Protein AF-M3TIK1-F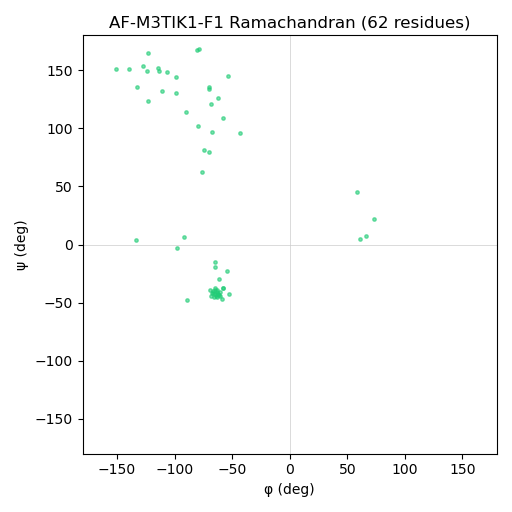1 (afdb_monomer)

Structure (mmCIF, N/CA/C/O backbone):
data_AF-M3TIK1-F1
#
_entry.id   AF-M3TIK1-F1
#
loop_
_atom_site.group_PDB
_atom_site.id
_atom_site.type_symbol
_atom_site.label_atom_id
_atom_site.label_alt_id
_atom_site.label_comp_id
_atom_site.label_asym_id
_atom_site.label_entity_id
_atom_site.label_seq_id
_atom_site.pdbx_PDB_ins_code
_atom_site.Cartn_x
_atom_site.Cartn_y
_atom_site.Cartn_z
_atom_site.occupancy
_atom_site.B_iso_or_equiv
_atom_site.auth_seq_id
_atom_site.auth_comp_id
_atom_site.auth_asym_id
_atom_site.auth_atom_id
_atom_site.pdbx_PDB_model_num
ATOM 1 N N . MET A 1 1 ? 12.848 19.194 -23.033 1.00 37.00 1 MET A N 1
ATOM 2 C CA . MET A 1 1 ? 12.835 17.732 -22.805 1.00 37.00 1 MET A CA 1
ATOM 3 C C . MET A 1 1 ? 12.820 17.487 -21.306 1.00 37.00 1 MET A C 1
ATOM 5 O O . MET A 1 1 ? 13.843 17.646 -20.656 1.00 37.00 1 MET A O 1
ATOM 9 N N . SER A 1 2 ? 11.644 17.222 -20.741 1.00 42.75 2 SER A N 1
ATOM 10 C CA . SER A 1 2 ? 11.462 16.890 -19.327 1.00 42.75 2 SER A CA 1
ATOM 11 C C . SER A 1 2 ? 11.815 15.420 -19.114 1.00 42.75 2 SER A C 1
ATOM 13 O O . SER A 1 2 ? 11.041 14.532 -19.458 1.00 42.75 2 SER A O 1
ATOM 15 N N . PHE A 1 3 ? 13.007 15.162 -18.579 1.00 47.16 3 PHE A N 1
ATOM 16 C CA . PHE A 1 3 ? 13.386 13.843 -18.084 1.00 47.16 3 PHE A CA 1
ATOM 17 C C . PHE A 1 3 ? 12.530 13.530 -16.852 1.00 47.16 3 PHE A C 1
ATOM 19 O O . PHE A 1 3 ? 12.834 13.971 -15.746 1.00 47.16 3 PHE A O 1
ATOM 26 N N . THR A 1 4 ? 11.435 12.794 -17.032 1.00 48.41 4 THR A N 1
ATOM 27 C CA . THR A 1 4 ? 10.696 12.192 -15.920 1.00 48.41 4 THR A CA 1
ATOM 28 C C . THR A 1 4 ? 11.508 11.009 -15.416 1.00 48.41 4 THR A C 1
ATOM 30 O O . THR A 1 4 ? 11.295 9.865 -15.808 1.00 48.41 4 THR A O 1
ATOM 33 N N . PHE A 1 5 ? 12.502 11.302 -14.582 1.00 46.59 5 PHE A N 1
ATOM 34 C CA . PHE A 1 5 ? 13.204 10.301 -13.797 1.00 46.59 5 PHE A CA 1
ATOM 35 C C . PHE A 1 5 ? 12.220 9.806 -12.727 1.00 46.59 5 PHE A C 1
ATOM 37 O O . PHE A 1 5 ? 12.238 10.256 -11.585 1.00 46.59 5 PHE A O 1
ATOM 44 N N . THR A 1 6 ? 11.296 8.913 -13.094 1.00 54.16 6 THR A N 1
ATOM 45 C CA . THR A 1 6 ? 10.512 8.134 -12.127 1.00 54.16 6 THR A CA 1
ATOM 46 C C . THR A 1 6 ? 11.415 7.037 -11.581 1.00 54.16 6 THR A C 1
ATOM 48 O O . THR A 1 6 ? 11.216 5.843 -11.778 1.00 54.16 6 THR A O 1
ATOM 51 N N . SER A 1 7 ? 12.488 7.460 -10.913 1.00 46.47 7 SER A N 1
ATOM 52 C CA . SER A 1 7 ? 13.278 6.594 -10.059 1.00 46.47 7 SER A CA 1
ATOM 53 C C . SER A 1 7 ? 12.348 6.026 -9.005 1.00 46.47 7 SER A C 1
ATOM 55 O O . SER A 1 7 ? 11.875 6.741 -8.120 1.00 46.47 7 SER A O 1
ATOM 57 N N . TYR A 1 8 ? 12.087 4.734 -9.150 1.00 53.09 8 TYR A N 1
ATOM 58 C CA . TYR A 1 8 ? 11.478 3.853 -8.176 1.00 53.09 8 TYR A CA 1
ATOM 59 C C . TYR A 1 8 ? 12.085 4.130 -6.793 1.00 53.09 8 TYR A C 1
ATOM 61 O O . TYR A 1 8 ? 13.177 3.660 -6.476 1.00 53.09 8 TYR A O 1
ATOM 69 N N . HIS A 1 9 ? 11.424 4.956 -5.980 1.00 54.97 9 HIS A N 1
ATOM 70 C CA . HIS A 1 9 ? 11.922 5.273 -4.651 1.00 54.97 9 HIS A CA 1
ATOM 71 C C . HIS A 1 9 ? 11.339 4.249 -3.673 1.00 54.97 9 HIS A C 1
ATOM 73 O O . HIS A 1 9 ? 10.129 4.275 -3.432 1.00 54.97 9 HIS A O 1
ATOM 79 N N . PRO A 1 10 ? 12.153 3.374 -3.053 1.00 54.41 10 PRO A N 1
ATOM 80 C CA . PRO A 1 10 ? 11.682 2.472 -1.996 1.00 54.41 10 PRO A CA 1
ATOM 81 C C . PRO A 1 10 ? 10.990 3.224 -0.841 1.00 54.41 10 PRO A C 1
ATOM 83 O O . PRO A 1 10 ? 10.110 2.671 -0.185 1.00 54.41 10 PRO A O 1
ATOM 86 N N . LEU A 1 11 ? 11.296 4.518 -0.675 1.00 59.22 11 LEU A N 1
ATOM 87 C CA . LEU A 1 11 ? 10.612 5.436 0.240 1.00 59.22 11 LEU A CA 1
ATOM 88 C C . LEU A 1 11 ? 9.098 5.553 -0.035 1.00 59.22 11 LEU A C 1
ATOM 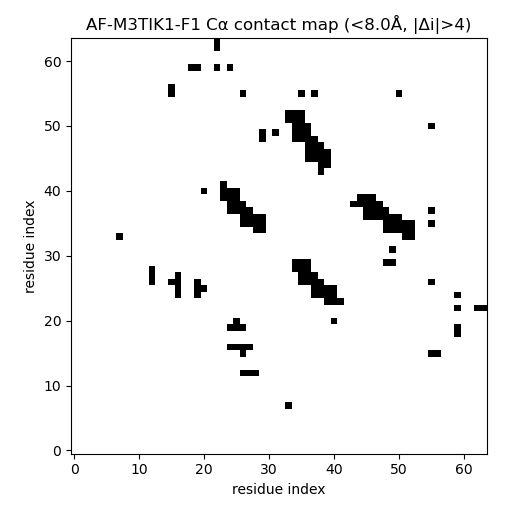90 O O . LEU A 1 11 ? 8.309 5.583 0.906 1.00 59.22 11 LEU A O 1
ATOM 94 N N . VAL A 1 12 ? 8.666 5.544 -1.304 1.00 74.94 12 VAL A N 1
ATOM 95 C CA . VAL A 1 12 ? 7.249 5.720 -1.677 1.00 74.94 12 VAL A CA 1
ATOM 96 C C . VAL A 1 12 ? 6.411 4.521 -1.234 1.00 74.94 12 VAL A C 1
ATOM 98 O O . VAL A 1 12 ? 5.343 4.694 -0.647 1.00 74.94 12 VAL A O 1
ATOM 101 N N . LEU A 1 13 ? 6.898 3.294 -1.450 1.00 76.25 13 LEU A N 1
ATOM 102 C CA . LEU A 1 13 ? 6.182 2.087 -1.031 1.00 76.25 13 LEU A CA 1
ATOM 103 C C . LEU A 1 13 ? 6.045 2.020 0.493 1.00 76.25 13 LEU A C 1
ATOM 105 O O . LEU A 1 13 ? 4.968 1.691 0.992 1.00 76.25 13 LEU A O 1
ATOM 109 N N . GLU A 1 14 ? 7.113 2.319 1.236 1.00 78.50 14 GLU A N 1
ATOM 110 C CA . GLU A 1 14 ? 7.066 2.308 2.699 1.00 78.50 14 GLU A CA 1
ATOM 111 C C . GLU A 1 14 ? 6.058 3.317 3.246 1.00 78.50 14 GLU A C 1
ATOM 113 O O . GLU A 1 14 ? 5.275 2.978 4.138 1.00 78.50 14 GLU A O 1
ATOM 118 N N . ASP A 1 15 ? 6.026 4.527 2.690 1.00 82.88 15 ASP A N 1
ATOM 119 C CA . ASP A 1 15 ? 5.091 5.567 3.108 1.00 82.88 15 ASP A CA 1
ATOM 120 C C . ASP A 1 15 ? 3.640 5.210 2.772 1.00 82.88 15 ASP A C 1
ATOM 122 O O . ASP A 1 15 ? 2.745 5.385 3.611 1.00 82.88 15 ASP A O 1
ATOM 126 N N . LEU A 1 16 ? 3.390 4.644 1.587 1.00 79.62 16 LEU A N 1
ATOM 127 C CA . LEU A 1 16 ? 2.071 4.128 1.212 1.00 79.62 16 LEU A CA 1
ATOM 128 C C . LEU A 1 16 ? 1.645 2.986 2.137 1.00 79.62 16 LEU A C 1
ATOM 130 O O . LEU A 1 16 ? 0.506 2.966 2.598 1.00 79.62 16 LEU A O 1
ATOM 134 N N . ASN A 1 17 ? 2.553 2.069 2.474 1.00 84.69 17 ASN A N 1
ATOM 135 C CA . ASN A 1 17 ? 2.257 0.943 3.355 1.00 84.69 17 ASN A CA 1
ATOM 136 C C . ASN A 1 17 ? 2.009 1.405 4.800 1.00 84.69 17 ASN A C 1
ATOM 138 O O . ASN A 1 17 ? 1.080 0.926 5.446 1.00 84.69 17 ASN A O 1
ATOM 142 N N . LYS A 1 18 ? 2.769 2.387 5.309 1.00 85.06 18 LYS A N 1
ATOM 143 C CA . LYS A 1 18 ? 2.522 3.015 6.621 1.00 85.06 18 LYS A CA 1
ATOM 144 C C . LYS A 1 18 ? 1.146 3.683 6.672 1.00 85.06 18 LYS A C 1
ATOM 146 O O . LYS A 1 18 ? 0.424 3.503 7.653 1.00 85.06 18 LYS A O 1
ATOM 151 N N . LYS A 1 19 ? 0.759 4.427 5.629 1.00 83.19 19 LYS A N 1
ATOM 152 C CA . LYS A 1 19 ? -0.574 5.052 5.528 1.00 83.19 19 LYS A CA 1
ATOM 153 C C . LYS A 1 19 ? -1.683 4.004 5.425 1.00 83.19 19 LYS A C 1
ATOM 155 O O . LYS A 1 19 ? -2.668 4.092 6.152 1.00 83.19 19 LYS A O 1
ATOM 160 N N . ALA A 1 20 ? -1.498 2.991 4.586 1.00 85.25 20 ALA A N 1
ATOM 161 C CA . ALA A 1 20 ? -2.451 1.905 4.396 1.00 85.25 20 ALA A CA 1
ATOM 162 C C . ALA A 1 20 ? -2.663 1.084 5.672 1.00 85.25 20 ALA A C 1
ATOM 164 O O . ALA A 1 20 ? -3.805 0.786 6.011 1.00 85.25 20 ALA A O 1
ATOM 165 N N . LYS A 1 21 ? -1.599 0.787 6.431 1.00 84.31 21 LYS A N 1
ATOM 166 C CA . LYS A 1 21 ? -1.696 0.048 7.700 1.00 84.31 21 LYS A CA 1
ATOM 167 C C . LYS A 1 21 ? -2.608 0.745 8.706 1.00 84.31 21 LYS A C 1
ATOM 169 O O . LYS A 1 21 ? -3.374 0.063 9.380 1.00 84.31 21 LYS A O 1
ATOM 174 N N . LYS A 1 22 ? -2.589 2.084 8.763 1.00 83.38 22 LYS A N 1
ATOM 175 C CA . LYS A 1 22 ? -3.516 2.864 9.606 1.00 83.38 22 LYS A CA 1
ATOM 176 C C . LYS A 1 22 ? -4.984 2.659 9.212 1.00 83.38 22 LYS A C 1
ATOM 178 O O . LYS A 1 22 ? -5.843 2.708 10.080 1.00 83.38 22 LYS A O 1
ATOM 183 N N . ALA A 1 23 ? -5.254 2.386 7.937 1.00 81.19 23 ALA A N 1
ATOM 184 C CA . ALA A 1 23 ? -6.577 2.058 7.404 1.00 81.19 23 ALA A CA 1
ATOM 185 C C . ALA A 1 23 ? -6.876 0.537 7.389 1.00 81.19 23 ALA A C 1
ATOM 187 O O . ALA A 1 23 ? -7.879 0.101 6.826 1.00 81.19 23 ALA A O 1
ATOM 188 N N . GLY A 1 24 ? -6.006 -0.307 7.962 1.00 83.94 24 GLY A N 1
ATOM 189 C CA . GLY A 1 24 ? -6.161 -1.769 7.938 1.00 83.94 24 GLY A CA 1
ATOM 190 C C . GLY A 1 24 ? -5.864 -2.415 6.577 1.00 83.94 24 GLY A C 1
ATOM 191 O O . GLY A 1 24 ? -6.332 -3.524 6.293 1.00 83.94 24 GLY A O 1
ATOM 192 N N . LEU A 1 25 ? -5.090 -1.731 5.733 1.00 87.56 25 LEU A N 1
ATOM 193 C CA . LEU A 1 25 ? -4.714 -2.132 4.379 1.00 87.56 25 LEU A CA 1
ATOM 194 C C . LEU A 1 25 ? -3.202 -2.397 4.272 1.00 87.56 25 LEU A C 1
ATOM 196 O O . LEU A 1 25 ? -2.396 -1.837 5.008 1.00 87.56 25 LEU A O 1
ATOM 200 N N . HIS A 1 26 ? -2.813 -3.267 3.347 1.00 88.38 26 HIS A N 1
ATOM 201 C CA . HIS A 1 26 ? -1.431 -3.613 3.041 1.00 88.38 26 HIS A CA 1
ATOM 202 C C . HIS A 1 26 ? -1.160 -3.346 1.566 1.00 88.38 26 HIS A C 1
ATOM 204 O O . HIS A 1 26 ? -1.861 -3.890 0.711 1.00 88.38 26 HIS A O 1
ATOM 210 N N . VAL A 1 27 ? -0.153 -2.521 1.283 1.00 86.69 27 VAL A N 1
ATOM 211 C CA . VAL A 1 27 ? 0.289 -2.217 -0.084 1.00 86.69 27 VAL A CA 1
ATOM 212 C C . VAL A 1 27 ? 1.506 -3.074 -0.402 1.00 86.69 27 VAL A C 1
ATOM 214 O O . VAL A 1 27 ? 2.452 -3.127 0.383 1.00 86.69 27 VAL A O 1
ATOM 217 N N . ALA A 1 28 ? 1.475 -3.736 -1.551 1.00 84.94 28 ALA A N 1
ATOM 218 C CA . ALA A 1 28 ? 2.564 -4.530 -2.097 1.00 84.94 28 ALA A CA 1
ATOM 219 C C . ALA A 1 28 ? 2.857 -4.097 -3.536 1.00 84.94 28 ALA A C 1
ATOM 221 O O . ALA A 1 28 ? 1.971 -3.616 -4.238 1.00 84.94 28 ALA A O 1
ATOM 222 N N . VAL A 1 29 ? 4.092 -4.300 -3.982 1.00 82.25 29 VAL A N 1
ATOM 223 C CA . VAL A 1 29 ? 4.499 -4.051 -5.369 1.00 82.25 29 VAL A CA 1
ATOM 224 C C . VAL A 1 29 ? 3.859 -5.094 -6.286 1.00 82.25 29 VAL A C 1
ATOM 226 O O . VAL A 1 29 ? 3.815 -6.283 -5.957 1.00 82.25 29 VAL A O 1
ATOM 229 N N . ALA A 1 30 ? 3.317 -4.656 -7.421 1.00 79.12 30 ALA A N 1
ATOM 230 C CA . ALA A 1 30 ? 2.810 -5.555 -8.448 1.00 79.12 30 ALA A CA 1
ATOM 231 C C . ALA A 1 30 ? 3.956 -6.092 -9.323 1.00 79.12 30 ALA A C 1
ATOM 233 O O . ALA A 1 30 ? 5.069 -5.583 -9.320 1.00 79.12 30 ALA A O 1
ATOM 234 N N . LYS A 1 31 ? 3.679 -7.123 -10.131 1.00 73.31 31 LYS A N 1
ATOM 235 C CA . LYS A 1 31 ? 4.673 -7.680 -11.072 1.00 73.31 31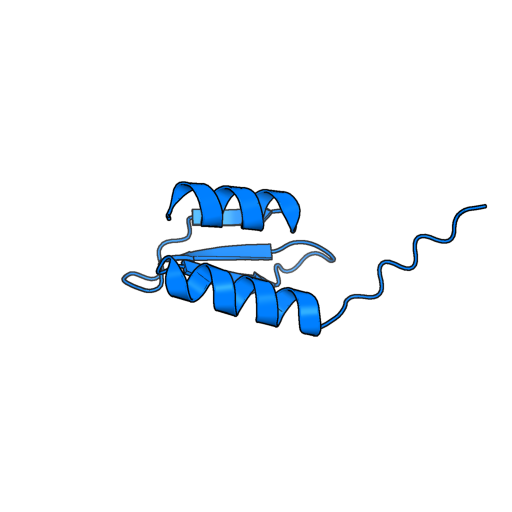 LYS A CA 1
ATOM 236 C C . LYS A 1 31 ? 5.089 -6.701 -12.180 1.00 73.31 31 LYS A C 1
ATOM 238 O O . LYS A 1 31 ? 6.054 -6.969 -12.885 1.00 73.31 31 LYS A O 1
ATOM 243 N N . LYS A 1 32 ? 4.326 -5.624 -12.379 1.00 74.25 32 LYS A N 1
ATOM 244 C CA . LYS A 1 32 ? 4.605 -4.575 -13.360 1.00 74.25 32 LYS A CA 1
ATOM 245 C C . LYS A 1 32 ? 5.272 -3.394 -12.663 1.00 74.25 32 LYS A C 1
ATOM 247 O O . LYS A 1 32 ? 4.910 -3.078 -11.530 1.00 74.25 32 LYS A O 1
ATOM 252 N N . ALA A 1 33 ? 6.207 -2.758 -13.366 1.00 70.44 33 ALA A N 1
ATOM 253 C CA . ALA A 1 33 ? 6.795 -1.498 -12.934 1.00 70.44 33 ALA A CA 1
ATOM 254 C C . ALA A 1 33 ? 5.689 -0.466 -12.656 1.00 70.44 33 ALA A C 1
ATOM 256 O O . ALA A 1 33 ? 4.639 -0.495 -13.294 1.00 70.44 33 ALA A O 1
ATOM 257 N N . ASP A 1 34 ? 5.934 0.370 -11.654 1.00 70.81 34 ASP A N 1
ATOM 258 C CA . ASP A 1 34 ? 5.084 1.474 -11.180 1.00 70.81 34 ASP A CA 1
ATOM 259 C C . ASP A 1 34 ? 3.680 1.113 -10.673 1.00 70.81 34 ASP A C 1
ATOM 261 O O . ASP A 1 34 ? 2.926 1.988 -10.257 1.00 70.81 34 ASP A O 1
ATOM 265 N N . LEU A 1 35 ? 3.358 -0.180 -10.598 1.00 82.31 35 LEU A N 1
ATOM 266 C CA . LEU A 1 35 ? 2.065 -0.651 -10.125 1.00 82.31 35 LEU A CA 1
ATOM 267 C C . LEU A 1 35 ? 2.132 -1.274 -8.733 1.00 82.31 35 LEU A C 1
ATOM 269 O O . LEU A 1 35 ? 3.080 -1.964 -8.346 1.00 82.31 35 LEU A O 1
ATOM 273 N N . TYR A 1 36 ? 1.031 -1.117 -8.011 1.00 85.38 36 TYR A N 1
ATOM 274 C CA . TYR A 1 36 ? 0.835 -1.608 -6.660 1.00 85.38 36 TYR A CA 1
ATOM 275 C C . TYR A 1 36 ? -0.388 -2.520 -6.569 1.00 85.38 36 TYR A C 1
ATOM 277 O O . TYR A 1 36 ? -1.235 -2.628 -7.459 1.00 85.38 36 TYR A O 1
ATOM 285 N N . SER A 1 37 ? -0.456 -3.252 -5.468 1.00 86.44 37 SER A N 1
ATOM 286 C CA . SER A 1 37 ? -1.572 -4.105 -5.091 1.00 86.44 37 SER A CA 1
ATOM 287 C C . SER A 1 37 ? -1.931 -3.841 -3.639 1.00 86.44 37 SER A C 1
ATOM 289 O O . SER A 1 37 ? -1.052 -3.793 -2.782 1.00 86.44 37 SER A O 1
ATOM 291 N N . ILE A 1 38 ? -3.223 -3.719 -3.352 1.00 87.25 38 ILE A N 1
ATOM 292 C CA . ILE A 1 38 ? -3.741 -3.504 -2.002 1.00 87.25 38 ILE A CA 1
ATOM 293 C C . ILE A 1 38 ? -4.491 -4.741 -1.537 1.00 87.25 38 ILE A C 1
ATOM 295 O O . ILE A 1 38 ? -5.375 -5.264 -2.222 1.00 87.25 38 ILE A O 1
ATOM 299 N N . ARG A 1 39 ? -4.183 -5.176 -0.318 1.00 88.94 39 ARG A N 1
ATOM 300 C CA . ARG A 1 39 ? -4.883 -6.250 0.385 1.00 88.94 39 ARG A CA 1
ATOM 301 C C . ARG A 1 39 ? -5.380 -5.756 1.734 1.00 88.94 39 ARG A C 1
ATOM 303 O O . ARG A 1 39 ? -4.750 -4.914 2.359 1.00 88.94 39 ARG A O 1
ATOM 310 N N . LYS A 1 40 ? -6.492 -6.296 2.221 1.00 87.31 40 LYS A N 1
ATOM 311 C CA . LYS A 1 40 ? -6.908 -6.095 3.614 1.00 87.31 40 LYS A CA 1
ATOM 312 C C . LYS A 1 40 ? -5.966 -6.850 4.543 1.00 87.31 40 LYS A C 1
ATOM 314 O O . LYS A 1 40 ? -5.718 -8.032 4.327 1.00 87.31 40 LYS A O 1
ATOM 319 N N . VAL A 1 41 ? -5.513 -6.200 5.612 1.00 85.50 41 VAL A N 1
ATOM 320 C CA . VAL A 1 41 ? -4.642 -6.826 6.623 1.00 85.50 41 VAL A CA 1
ATOM 321 C C . VAL A 1 41 ? -5.397 -7.918 7.386 1.00 85.50 41 VAL A C 1
ATOM 323 O O . VAL A 1 41 ? -4.855 -8.989 7.617 1.00 85.50 41 VAL A O 1
ATOM 326 N N . LYS A 1 42 ? -6.677 -7.687 7.716 1.00 80.62 42 LYS A N 1
ATOM 327 C CA . LYS A 1 42 ? -7.482 -8.592 8.560 1.00 80.62 42 LYS A CA 1
ATOM 328 C C . LYS A 1 42 ? -7.739 -9.976 7.948 1.00 80.62 42 LYS A C 1
ATOM 330 O O . LYS A 1 42 ? -7.819 -10.951 8.680 1.00 80.62 42 LYS A O 1
ATOM 335 N N . ASN A 1 43 ? -7.945 -10.060 6.634 1.00 83.69 43 ASN A N 1
ATOM 336 C CA . ASN A 1 43 ? -8.357 -11.302 5.964 1.00 83.69 43 ASN A CA 1
ATOM 337 C C . ASN A 1 43 ? -7.561 -11.614 4.688 1.00 83.69 43 ASN A C 1
ATOM 339 O O . ASN A 1 43 ? -7.905 -12.546 3.969 1.00 83.69 43 ASN A O 1
ATOM 343 N N . GLY A 1 44 ? -6.555 -10.805 4.349 1.00 79.25 44 GLY A N 1
ATOM 344 C CA . GLY A 1 44 ? -5.775 -10.967 3.122 1.00 79.25 44 GLY A CA 1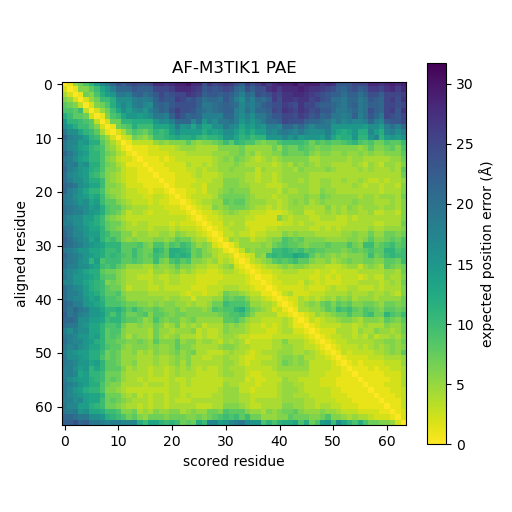
ATOM 345 C C . GLY A 1 44 ? -6.561 -10.738 1.827 1.00 79.25 44 GLY A C 1
ATOM 346 O O . GLY A 1 44 ? -6.011 -10.974 0.747 1.00 79.25 44 GLY A O 1
ATOM 347 N N . LYS A 1 45 ? -7.824 -10.277 1.895 1.00 86.50 45 LYS A N 1
ATOM 348 C CA . LYS A 1 45 ? -8.671 -10.074 0.713 1.00 86.50 45 LYS A CA 1
ATOM 349 C C . LYS A 1 45 ? -8.038 -9.023 -0.186 1.00 86.50 45 LYS A C 1
ATOM 351 O O . LYS A 1 45 ? -7.752 -7.911 0.257 1.00 86.50 45 LYS A O 1
ATOM 356 N N . LEU A 1 46 ? -7.848 -9.379 -1.450 1.00 87.06 46 LEU A N 1
ATOM 357 C CA . LEU A 1 46 ? -7.358 -8.460 -2.465 1.00 87.06 46 LEU A CA 1
ATOM 358 C C . LEU A 1 46 ? -8.435 -7.406 -2.739 1.00 87.06 46 LEU A C 1
ATOM 360 O O . LEU A 1 46 ? -9.564 -7.749 -3.083 1.00 87.06 46 LEU A O 1
ATOM 364 N N . ILE A 1 47 ? -8.092 -6.139 -2.521 1.00 86.00 47 ILE A N 1
ATOM 365 C CA . ILE A 1 47 ? -8.967 -5.002 -2.822 1.00 86.00 47 ILE A CA 1
ATOM 366 C C . ILE A 1 47 ? -8.719 -4.548 -4.251 1.00 86.00 47 ILE A C 1
ATOM 368 O O . ILE A 1 47 ? -9.660 -4.369 -5.012 1.00 86.00 47 ILE A O 1
ATOM 372 N N . ALA A 1 48 ? -7.445 -4.390 -4.602 1.00 85.31 48 ALA A N 1
ATOM 373 C CA . ALA A 1 48 ? -7.024 -3.894 -5.897 1.00 85.31 48 ALA A CA 1
ATOM 374 C C . ALA A 1 48 ? -5.658 -4.481 -6.265 1.00 85.31 48 ALA A C 1
ATOM 376 O O . ALA A 1 48 ? -4.848 -4.809 -5.394 1.00 85.31 48 ALA A O 1
ATOM 377 N N . LYS A 1 49 ? -5.412 -4.630 -7.564 1.00 86.44 49 LYS A N 1
ATOM 378 C CA . LYS A 1 49 ? -4.141 -5.074 -8.145 1.00 86.44 49 LYS A CA 1
ATOM 379 C C . LYS A 1 49 ? -3.870 -4.244 -9.388 1.00 86.44 49 LYS A C 1
ATOM 381 O O . LYS A 1 49 ? -4.824 -3.896 -10.075 1.00 86.44 49 LYS A O 1
ATOM 386 N N . ASN A 1 50 ? -2.597 -4.045 -9.709 1.00 85.31 50 ASN A N 1
ATOM 387 C CA . ASN A 1 50 ? -2.165 -3.272 -10.873 1.00 85.31 50 ASN A CA 1
ATOM 388 C C . ASN A 1 50 ? -2.695 -1.829 -10.858 1.00 85.31 50 ASN A C 1
ATOM 390 O O . ASN A 1 50 ? -3.215 -1.376 -11.869 1.00 85.31 50 ASN A O 1
ATOM 394 N N . ILE A 1 51 ? -2.596 -1.167 -9.706 1.00 84.75 51 ILE A N 1
ATOM 395 C CA . ILE A 1 51 ? -3.063 0.210 -9.512 1.00 84.75 51 ILE A CA 1
ATOM 396 C C . ILE A 1 51 ? -1.899 1.162 -9.251 1.00 84.75 51 ILE A C 1
ATOM 398 O O . ILE A 1 51 ? -0.901 0.756 -8.651 1.00 84.75 51 ILE A O 1
ATOM 402 N N . ASP A 1 52 ? -2.041 2.414 -9.667 1.00 84.56 52 ASP A N 1
ATOM 403 C CA . ASP A 1 52 ? -1.003 3.438 -9.520 1.00 84.56 52 ASP A CA 1
ATOM 404 C C . ASP A 1 52 ? -0.951 4.017 -8.097 1.00 84.56 52 ASP A C 1
ATOM 406 O O . ASP A 1 52 ? -1.855 3.830 -7.276 1.00 84.56 52 ASP A O 1
AT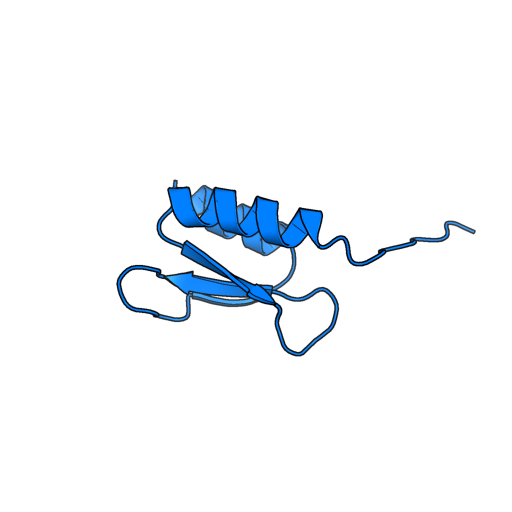OM 410 N N . THR A 1 53 ? 0.110 4.768 -7.793 1.00 80.94 53 THR A N 1
ATOM 411 C CA . THR A 1 53 ? 0.282 5.458 -6.501 1.00 80.94 53 THR A CA 1
ATOM 412 C C . THR A 1 53 ? -0.922 6.330 -6.126 1.00 80.94 53 THR A C 1
ATOM 414 O O . THR A 1 53 ? -1.362 6.319 -4.972 1.00 80.94 53 THR A O 1
ATOM 417 N N . ASP A 1 54 ? -1.475 7.069 -7.089 1.00 83.50 54 ASP A N 1
ATOM 418 C CA . ASP A 1 54 ? -2.604 7.974 -6.858 1.00 83.50 54 ASP A CA 1
ATOM 419 C C . ASP A 1 54 ? -3.883 7.208 -6.505 1.00 83.50 54 ASP A C 1
ATOM 421 O O . ASP A 1 54 ? -4.578 7.552 -5.543 1.00 83.50 54 ASP A O 1
ATOM 425 N N . GLU A 1 55 ? -4.143 6.102 -7.204 1.00 84.00 55 GLU A N 1
ATOM 426 C CA . GLU A 1 55 ? -5.264 5.207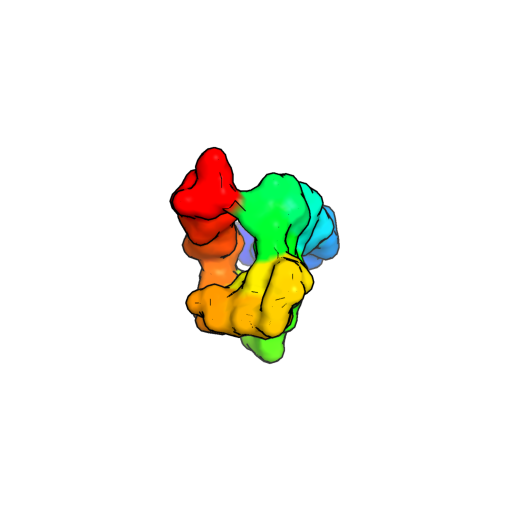 -6.912 1.00 84.00 55 GLU A CA 1
ATOM 427 C C . GLU A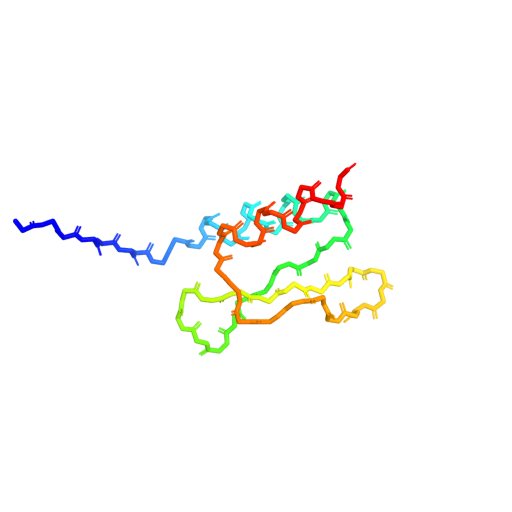 1 55 ? -5.106 4.546 -5.538 1.00 84.00 55 GLU A C 1
ATOM 429 O O . GLU A 1 55 ? -6.072 4.436 -4.777 1.00 84.00 55 GLU A O 1
ATOM 434 N N . VAL A 1 56 ? -3.877 4.163 -5.167 1.00 84.50 56 VAL A N 1
ATOM 435 C CA . VAL A 1 56 ? -3.583 3.642 -3.827 1.00 84.50 56 VAL A CA 1
ATOM 436 C C . VAL A 1 56 ? -3.955 4.666 -2.758 1.00 84.50 56 VAL A C 1
ATOM 438 O O . VAL A 1 56 ? -4.629 4.325 -1.783 1.00 84.50 56 VAL A O 1
ATOM 441 N N . LEU A 1 57 ? -3.557 5.927 -2.933 1.00 84.06 57 LEU A N 1
ATOM 442 C CA . LEU A 1 57 ? -3.888 7.002 -1.998 1.00 84.06 57 LEU A CA 1
ATOM 443 C C . LEU A 1 57 ? -5.396 7.253 -1.922 1.00 84.06 57 LEU A C 1
ATOM 445 O O . LEU A 1 57 ? -5.914 7.492 -0.828 1.00 84.06 57 LEU A O 1
ATOM 449 N N . GLN A 1 58 ? -6.102 7.180 -3.049 1.00 86.50 58 GLN A N 1
ATOM 450 C CA . GLN A 1 58 ? -7.552 7.347 -3.100 1.00 86.50 58 GLN A CA 1
ATOM 451 C C . GLN A 1 58 ? -8.277 6.219 -2.352 1.00 86.50 58 GLN A C 1
ATOM 453 O O . GLN A 1 58 ? -9.169 6.485 -1.546 1.00 86.50 58 GLN A O 1
ATOM 458 N N . ILE A 1 59 ? -7.832 4.970 -2.522 1.00 85.06 59 ILE A N 1
ATOM 459 C CA . ILE A 1 59 ? -8.363 3.819 -1.779 1.00 85.06 59 ILE A CA 1
ATOM 460 C C . ILE A 1 59 ? -8.091 3.972 -0.281 1.00 85.06 59 ILE A C 1
ATOM 462 O O . ILE A 1 59 ? -8.998 3.773 0.521 1.00 85.06 59 ILE A O 1
ATOM 466 N N . ILE A 1 60 ? -6.876 4.359 0.117 1.00 84.25 60 ILE A N 1
ATOM 467 C CA . ILE A 1 60 ? -6.545 4.568 1.535 1.00 84.25 60 ILE A CA 1
ATOM 468 C C . ILE A 1 60 ? -7.430 5.664 2.150 1.00 84.25 60 ILE A C 1
ATOM 470 O O . ILE A 1 60 ? -7.889 5.496 3.277 1.00 84.25 60 ILE A O 1
ATOM 474 N N . LYS A 1 61 ? -7.694 6.763 1.426 1.00 84.31 61 LYS A N 1
ATOM 475 C CA . LYS A 1 61 ? -8.594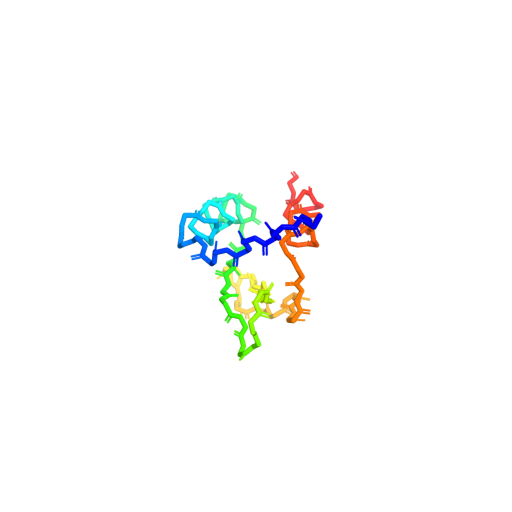 7.838 1.883 1.00 84.31 61 LYS A CA 1
ATOM 476 C C . LYS A 1 61 ? -10.033 7.358 2.064 1.00 84.31 61 LYS A C 1
ATOM 478 O O . LYS A 1 61 ? -10.628 7.692 3.075 1.00 84.31 61 LYS A O 1
ATOM 483 N N . ASN A 1 62 ? -10.562 6.560 1.137 1.00 82.69 62 ASN A N 1
ATOM 484 C CA . ASN A 1 62 ? -11.930 6.031 1.225 1.00 82.69 62 ASN A CA 1
ATOM 485 C C . ASN A 1 62 ? -12.143 5.066 2.405 1.00 82.69 62 ASN A C 1
ATOM 487 O O . ASN A 1 62 ? -13.281 4.797 2.776 1.00 82.69 62 ASN A O 1
ATOM 491 N N . TYR A 1 63 ? -11.064 4.504 2.955 1.00 75.94 63 TYR A N 1
ATOM 492 C CA . TYR A 1 63 ? -11.095 3.587 4.098 1.00 75.94 63 TYR A CA 1
ATOM 493 C C . TYR A 1 63 ? -10.786 4.263 5.445 1.00 75.94 63 TYR A C 1
ATOM 495 O O . TYR A 1 63 ? -10.797 3.575 6.468 1.00 75.94 63 TYR A O 1
ATOM 503 N N . LYS A 1 64 ? -10.474 5.563 5.450 1.00 60.72 64 LYS A N 1
ATOM 504 C CA . LYS A 1 64 ? -10.252 6.362 6.659 1.00 60.72 64 LYS A CA 1
ATOM 505 C C . LYS A 1 64 ? -11.554 7.020 7.101 1.00 60.72 64 LYS A C 1
ATOM 507 O O . LYS A 1 64 ? -11.764 7.066 8.331 1.00 60.72 64 LYS A O 1
#

Organism: NCBI:txid1223542

Radius of gyration: 12.17 Å; Cα contacts (8 Å, |Δi|>4): 83; chains: 1; bounding box: 25×29×32 Å

Mean predicted aligned error: 8.04 Å

Foldseek 3Di:
DDPPPPPPDPVLQVVLQVLQVVLQKGWDDAPDPQWIWIAGNVPRHTPDGRHHSVVSVVVSVVSD

Sequence (64 aa):
MSFTFTSYHPLVLEDLNKKAKKAGLHVAVAKKADLYSIRKVKNGKLIAKNIDTDEVLQIIKNYK

Secondary structure (DSSP, 8-state):
---------HHHHHHHHHHHHHTTEEEEE-SSTT-EEEEETTT--EEEEEE-HHHHHHHHHHT-

Nearest PDB structures (foldseek):
  5syv-assembly1_B  TM=5.215E-01  e=1.084E+00  Burkholderia pseudomallei 1710b
  4a5s-assembly1_B  TM=3.790E-01  e=9.508E-01  Homo sapiens
  7w6t-assembly1_J  TM=3.766E-01  e=2.230E+00  Mus musculus
  7e8b-assembly1_L  TM=3.664E-01  e=2.230E+00  Homo sapiens
  6cmk-assembly1_B  TM=5.232E-01  e=6.801E+00  Citrobacter ko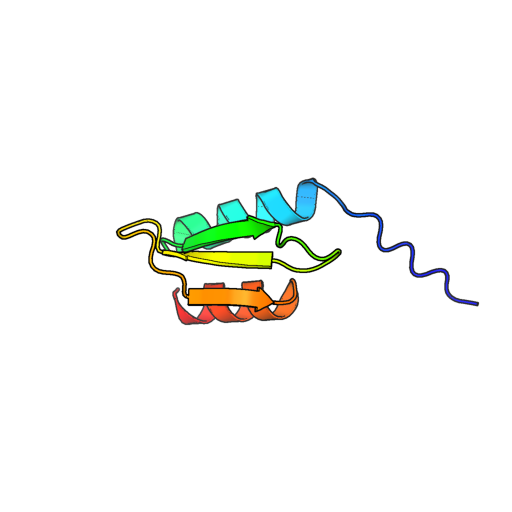seri ATCC BAA-895

Solvent-accessible surface area (backbone atoms only — not comparable to full-atom values): 3782 Å² total; per-residue (Å²): 136,84,81,79,78,79,68,85,50,72,67,56,56,52,52,51,24,57,56,19,46,77,46,47,27,41,59,44,81,35,99,49,86,83,24,26,26,36,25,33,62,90,75,63,48,74,77,46,67,76,35,43,69,67,56,51,51,51,54,40,56,77,56,103

pLDDT: mean 76.79, std 13.57, range [37.0, 88.94]